Protein AF-A0A7I7SAK3-F1 (afdb_monomer)

Radius of gyration: 18.09 Å; Cα contacts (8 Å, |Δi|>4): 84; chains: 1; bounding box: 38×36×51 Å

Foldseek 3Di:
DDDPPPPPPDPPLLVLLVQLQVLCPDDDDLLVSVCVSVVLLVLDDPVSSNVLSVQLNVLSVCCVVPNNVSNVVSCVVVSVRSVCSVVVVVPPPPPPPPDDDDDDDD

Sequence (106 aa):
MVPAAVTGHLPSTERLAAQIIVAAEGDGTLVERTAEVLPWVRALSPQDQVACAQQLLDAARTSRSSGPLRLVDALIMWRATAAAIAEGLDQDDLDWLDVPTPVERP

Nearest PDB structures (foldseek):
  3ls1-assembly2_B  TM=2.924E-01  e=3.858E+00  Synechocystis sp. PCC 6803
  6r6m-assembly1_A  TM=2.819E-01  e=3.858E+00  Candidatus Kuenenia stuttgartensis
  6r6o-assembly1_A  TM=2.834E-01  e=5.597E+00  Candidatus Kuenenia stuttgartensis

Secondary structure (DSSP, 8-state):
---S---S----HHHHHHHHHHHTTSSS-HHHHHHHH-GGGGGS-HHHHHHHHHHHHHHHHHHHHH-THHHHHHHHHHHHHHHHHHTTTT-------SS-PPPPP-

p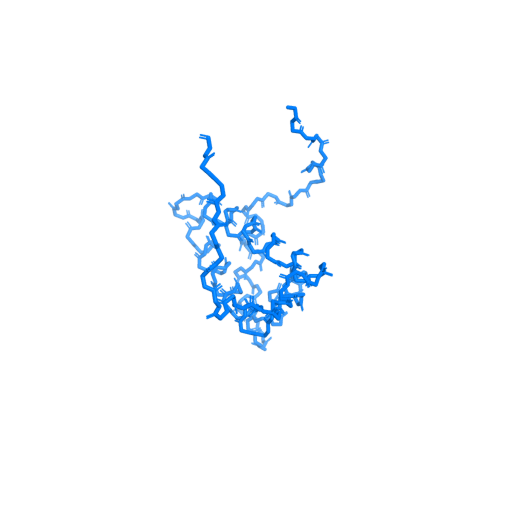LDDT: mean 84.64, std 16.19, range [34.5, 98.12]

Structure (mmCIF, N/CA/C/O backbone):
data_AF-A0A7I7SAK3-F1
#
_entry.id   AF-A0A7I7SAK3-F1
#
loop_
_atom_site.group_PDB
_atom_site.id
_atom_site.type_symbol
_atom_site.label_atom_id
_atom_site.label_alt_id
_atom_site.label_comp_id
_atom_site.label_asym_id
_atom_site.label_entity_id
_atom_site.label_seq_id
_atom_site.pdbx_PDB_ins_code
_atom_site.Cartn_x
_atom_site.Cartn_y
_atom_site.Cartn_z
_atom_site.occupancy
_atom_site.B_iso_or_equiv
_atom_site.auth_seq_id
_atom_site.auth_comp_id
_atom_site.auth_asym_id
_atom_site.auth_atom_id
_atom_site.pdbx_PDB_model_num
ATOM 1 N N . MET A 1 1 ? 21.808 3.395 18.918 1.00 34.50 1 MET A N 1
ATOM 2 C CA . MET A 1 1 ? 22.107 1.990 18.570 1.00 34.50 1 MET A CA 1
ATOM 3 C C . MET A 1 1 ? 20.844 1.411 17.952 1.00 34.50 1 MET A C 1
ATOM 5 O O . MET A 1 1 ? 19.910 1.115 18.677 1.00 34.50 1 MET A O 1
ATOM 9 N N . VAL A 1 2 ? 20.758 1.409 16.622 1.00 45.09 2 VAL A N 1
ATOM 10 C CA . VAL A 1 2 ? 19.599 0.891 15.871 1.00 45.09 2 VAL A CA 1
ATOM 11 C C . VAL A 1 2 ? 19.794 -0.623 15.723 1.00 45.09 2 VAL A C 1
ATOM 13 O O . VAL A 1 2 ? 20.914 -1.027 15.400 1.00 45.09 2 VAL A O 1
ATOM 16 N N . PRO A 1 3 ? 18.794 -1.478 16.004 1.00 44.16 3 PRO A N 1
ATOM 17 C CA . PRO A 1 3 ? 19.005 -2.918 15.992 1.00 44.16 3 PRO A CA 1
ATOM 18 C C . PRO A 1 3 ? 19.287 -3.424 14.571 1.00 44.16 3 PRO A C 1
ATOM 20 O O . PRO A 1 3 ? 18.544 -3.169 13.625 1.00 44.16 3 PRO A O 1
ATOM 23 N N . ALA A 1 4 ? 20.387 -4.167 14.453 1.00 41.81 4 ALA A N 1
ATOM 24 C CA . ALA A 1 4 ? 20.902 -4.802 13.246 1.00 41.81 4 ALA A CA 1
ATOM 25 C C . ALA A 1 4 ? 20.105 -6.069 12.878 1.00 41.81 4 ALA A C 1
ATOM 27 O O . ALA A 1 4 ? 20.647 -7.171 12.858 1.00 41.81 4 ALA A O 1
ATOM 28 N N . ALA A 1 5 ? 18.803 -5.921 12.619 1.00 43.81 5 ALA A N 1
ATOM 29 C CA . ALA A 1 5 ? 17.910 -7.046 12.329 1.00 43.81 5 ALA A CA 1
ATOM 30 C C . ALA A 1 5 ? 16.962 -6.792 11.143 1.00 43.81 5 ALA A C 1
ATOM 32 O O . ALA A 1 5 ? 15.826 -7.256 11.146 1.00 43.81 5 ALA A O 1
ATOM 33 N N . VAL A 1 6 ? 17.424 -6.089 10.101 1.00 49.09 6 VAL A N 1
ATOM 34 C CA . VAL A 1 6 ? 16.687 -5.994 8.823 1.00 49.09 6 VAL A CA 1
ATOM 35 C C . VAL A 1 6 ? 17.557 -6.336 7.607 1.00 49.09 6 VAL A C 1
ATOM 37 O O . VAL A 1 6 ? 17.342 -5.864 6.502 1.00 49.09 6 VAL A O 1
ATOM 40 N N . THR A 1 7 ? 18.541 -7.220 7.784 1.00 44.50 7 THR A N 1
ATOM 41 C CA . THR A 1 7 ? 19.329 -7.771 6.665 1.00 44.50 7 THR A CA 1
ATOM 42 C C . THR A 1 7 ? 18.911 -9.208 6.352 1.00 44.50 7 THR A C 1
ATOM 44 O O . THR A 1 7 ? 19.737 -10.072 6.079 1.00 44.50 7 THR A O 1
ATOM 47 N N . GLY A 1 8 ? 17.608 -9.489 6.384 1.00 39.38 8 GLY A N 1
ATOM 48 C CA . GLY A 1 8 ? 17.076 -10.508 5.482 1.00 39.38 8 GLY A CA 1
ATOM 49 C C . GLY A 1 8 ? 17.174 -9.917 4.081 1.00 39.38 8 GLY A C 1
ATOM 50 O O . GLY A 1 8 ? 16.778 -8.770 3.913 1.00 39.38 8 GLY A O 1
ATOM 51 N N . HIS A 1 9 ? 17.767 -10.637 3.127 1.00 48.06 9 HIS A N 1
ATOM 52 C CA . HIS A 1 9 ? 17.952 -10.224 1.732 1.00 48.06 9 HIS A CA 1
ATOM 53 C C . HIS A 1 9 ? 16.627 -9.717 1.141 1.00 48.06 9 HIS A C 1
ATOM 55 O O . HIS A 1 9 ? 15.857 -10.481 0.560 1.00 48.06 9 HIS A O 1
ATOM 61 N N . LEU A 1 10 ? 16.339 -8.427 1.328 1.00 50.03 10 LEU A N 1
ATOM 62 C CA . LEU A 1 10 ? 15.306 -7.743 0.583 1.00 50.03 10 LEU A CA 1
ATOM 63 C C . LEU A 1 10 ? 15.717 -7.948 -0.876 1.00 50.03 10 LEU A C 1
ATOM 65 O O . LEU A 1 10 ? 16.886 -7.688 -1.197 1.00 50.03 10 LEU A O 1
ATOM 69 N N . PRO A 1 11 ? 14.832 -8.459 -1.754 1.00 55.34 11 PRO A N 1
ATOM 70 C CA . PRO A 1 11 ? 15.111 -8.395 -3.180 1.00 55.34 11 PRO A CA 1
ATOM 71 C C . PRO A 1 11 ? 15.567 -6.966 -3.460 1.00 55.34 11 PRO A C 1
ATOM 73 O O . PRO A 1 11 ? 14.968 -6.033 -2.915 1.00 55.34 11 PRO A O 1
ATOM 76 N N . SER A 1 12 ? 16.650 -6.796 -4.224 1.00 74.56 12 SER A N 1
ATOM 77 C CA . SER A 1 12 ? 17.125 -5.460 -4.589 1.00 74.56 12 SER A CA 1
ATOM 78 C C . SER A 1 12 ? 15.911 -4.608 -4.958 1.00 74.56 12 SER A C 1
ATOM 80 O O . SER A 1 12 ? 15.017 -5.095 -5.653 1.00 74.56 12 SER A O 1
ATOM 82 N N . THR A 1 13 ? 15.806 -3.386 -4.430 1.00 81.19 13 THR A N 1
ATOM 83 C CA . THR A 1 13 ? 14.576 -2.581 -4.540 1.00 81.19 13 THR A CA 1
ATOM 84 C C . THR A 1 13 ? 14.075 -2.482 -5.986 1.00 81.19 13 THR A C 1
ATOM 86 O O . THR A 1 13 ? 12.875 -2.469 -6.233 1.00 81.19 13 THR A O 1
ATOM 89 N N . GLU A 1 14 ? 14.992 -2.529 -6.951 1.00 85.00 14 GLU A N 1
ATOM 90 C CA . GLU A 1 14 ? 14.727 -2.641 -8.388 1.00 85.00 14 GLU A CA 1
ATOM 91 C C . GLU A 1 14 ? 13.957 -3.908 -8.792 1.00 85.00 14 GLU A C 1
ATOM 93 O O . GLU A 1 14 ? 12.987 -3.832 -9.544 1.00 85.00 14 GLU A O 1
ATOM 98 N N . ARG A 1 15 ? 14.346 -5.084 -8.284 1.00 90.12 15 ARG A N 1
ATOM 99 C CA . ARG A 1 15 ? 13.629 -6.344 -8.518 1.00 90.12 15 ARG A CA 1
ATOM 100 C C . ARG A 1 15 ? 12.233 -6.289 -7.912 1.00 90.12 15 ARG A C 1
ATOM 102 O O . ARG A 1 15 ? 11.290 -6.808 -8.504 1.00 90.12 15 ARG A O 1
ATOM 109 N N . LEU A 1 16 ? 12.081 -5.686 -6.735 1.00 91.25 16 LEU A N 1
ATOM 110 C CA . LEU A 1 16 ? 10.759 -5.495 -6.140 1.00 91.25 16 LEU A CA 1
ATOM 111 C C . LEU A 1 16 ? 9.906 -4.536 -6.980 1.00 91.25 16 LEU A C 1
ATOM 113 O O . LEU A 1 16 ? 8.764 -4.862 -7.287 1.00 91.25 16 LEU A O 1
ATOM 117 N N . ALA A 1 17 ? 10.479 -3.415 -7.427 1.00 92.94 17 ALA A N 1
ATOM 118 C CA . ALA A 1 17 ? 9.811 -2.484 -8.330 1.00 92.94 17 ALA A CA 1
ATOM 119 C C . ALA A 1 17 ? 9.336 -3.190 -9.611 1.00 92.94 17 ALA A C 1
ATOM 121 O O . ALA A 1 17 ? 8.185 -3.037 -10.007 1.00 92.94 17 ALA A O 1
ATOM 122 N N . ALA A 1 18 ? 10.190 -4.013 -10.227 1.00 92.88 18 ALA A N 1
ATOM 123 C CA . ALA A 1 18 ? 9.829 -4.792 -11.407 1.00 92.88 18 ALA A CA 1
ATOM 124 C C . ALA A 1 18 ? 8.677 -5.771 -11.131 1.00 92.88 18 ALA A C 1
ATOM 126 O O . ALA A 1 18 ? 7.741 -5.830 -11.920 1.00 92.88 18 ALA A O 1
ATOM 127 N N . GLN A 1 19 ? 8.705 -6.490 -10.005 1.00 94.06 19 GLN A N 1
ATOM 128 C CA . GLN A 1 19 ? 7.628 -7.414 -9.625 1.00 94.06 19 GLN A CA 1
ATOM 129 C C . GLN A 1 19 ? 6.290 -6.694 -9.432 1.00 94.06 19 GLN A C 1
ATOM 131 O O . GLN A 1 19 ? 5.277 -7.178 -9.922 1.00 94.06 19 GLN A O 1
ATOM 136 N N . ILE A 1 20 ? 6.285 -5.526 -8.784 1.00 94.69 20 ILE A N 1
ATOM 137 C CA . ILE A 1 20 ? 5.070 -4.715 -8.603 1.00 94.69 20 ILE A CA 1
ATOM 138 C C . ILE A 1 20 ? 4.528 -4.239 -9.958 1.00 94.69 20 ILE A C 1
ATOM 140 O O . ILE A 1 20 ? 3.326 -4.308 -10.197 1.00 94.69 20 ILE A O 1
ATOM 144 N N . ILE A 1 21 ? 5.404 -3.786 -10.862 1.00 94.75 21 ILE A N 1
ATOM 145 C CA . ILE A 1 21 ? 5.003 -3.338 -12.205 1.00 94.75 21 ILE A CA 1
ATOM 146 C C . ILE A 1 21 ? 4.395 -4.492 -13.007 1.00 94.75 21 ILE A C 1
ATOM 148 O O . ILE A 1 21 ? 3.329 -4.316 -13.583 1.00 94.75 21 ILE A O 1
ATOM 152 N N . VAL A 1 22 ? 5.035 -5.664 -13.006 1.00 95.56 22 VAL A N 1
ATOM 153 C CA . VAL A 1 22 ? 4.535 -6.857 -13.711 1.00 95.56 22 VAL A CA 1
ATOM 154 C C . VAL A 1 22 ? 3.210 -7.331 -13.114 1.00 95.56 22 VAL A C 1
ATOM 156 O O . VAL A 1 22 ? 2.267 -7.604 -13.851 1.00 95.56 22 VAL A O 1
ATOM 159 N N . ALA A 1 23 ? 3.093 -7.372 -11.784 1.00 93.06 23 ALA A N 1
ATOM 160 C CA . ALA A 1 23 ? 1.840 -7.716 -11.118 1.00 93.06 23 ALA A CA 1
ATOM 161 C C . ALA A 1 23 ? 0.713 -6.745 -11.515 1.00 93.06 23 ALA A C 1
ATOM 163 O O . ALA A 1 23 ? -0.408 -7.171 -11.772 1.00 93.06 23 ALA A O 1
ATOM 164 N N . ALA A 1 24 ? 1.000 -5.450 -11.673 1.00 93.38 24 ALA A N 1
ATOM 165 C CA . ALA A 1 24 ? 0.015 -4.456 -12.103 1.00 93.38 24 ALA A CA 1
ATOM 166 C C . ALA A 1 24 ? -0.501 -4.629 -13.550 1.00 93.38 24 ALA A C 1
ATOM 168 O O . ALA A 1 24 ? -1.487 -3.981 -13.914 1.00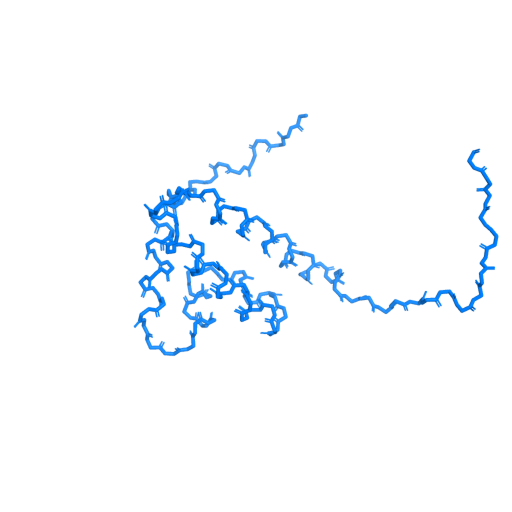 93.38 24 ALA A O 1
ATOM 169 N N . GLU A 1 25 ? 0.069 -5.534 -14.345 1.00 92.88 25 GLU A N 1
ATOM 170 C CA . GLU A 1 25 ? -0.390 -5.863 -15.705 1.00 92.88 25 GLU A CA 1
ATOM 171 C C . GLU A 1 25 ? -1.252 -7.138 -15.772 1.00 92.88 25 GLU A C 1
ATOM 173 O O . GLU A 1 25 ? -1.862 -7.398 -16.804 1.00 92.88 25 G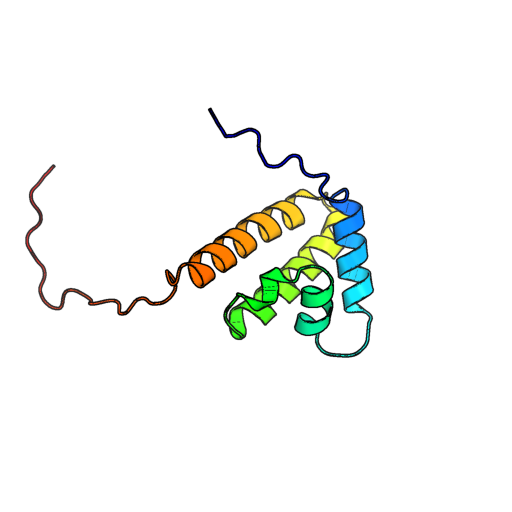LU A O 1
ATOM 178 N N . GLY A 1 26 ? -1.330 -7.917 -14.686 1.00 91.69 26 GLY A N 1
ATOM 179 C CA . GLY A 1 26 ? -2.138 -9.143 -14.622 1.00 91.69 26 GLY A CA 1
ATOM 180 C C . GLY A 1 26 ? -3.655 -8.929 -14.486 1.00 91.69 26 GLY A C 1
ATOM 181 O O . GLY A 1 26 ? -4.143 -7.806 -14.351 1.00 91.69 26 GLY A O 1
ATOM 182 N N . ASP A 1 27 ? -4.402 -10.032 -14.459 1.00 91.75 27 ASP A N 1
ATOM 183 C CA . ASP A 1 27 ? -5.863 -10.038 -14.304 1.00 91.75 27 ASP A CA 1
ATOM 184 C C . ASP A 1 27 ? -6.315 -9.816 -12.848 1.00 91.75 27 ASP A C 1
ATOM 186 O O . ASP A 1 27 ? -5.677 -10.279 -11.906 1.00 91.75 27 ASP A O 1
ATOM 190 N N . GLY A 1 28 ? -7.455 -9.146 -12.649 1.00 93.44 28 GLY A N 1
ATOM 191 C CA . GLY A 1 28 ? -8.018 -8.854 -11.321 1.00 93.44 28 GLY A CA 1
ATOM 192 C C . GLY A 1 28 ? -7.704 -7.442 -10.818 1.00 93.44 28 GLY A C 1
ATOM 193 O O . GLY A 1 28 ? -7.254 -6.565 -11.564 1.00 93.44 28 GLY A O 1
ATOM 194 N N . THR A 1 29 ? -7.963 -7.168 -9.542 1.00 96.75 29 THR A N 1
ATOM 195 C CA . THR A 1 29 ? -7.742 -5.833 -8.959 1.00 96.75 29 THR A CA 1
ATOM 196 C C . THR A 1 29 ? -6.264 -5.588 -8.657 1.00 96.75 29 THR A C 1
ATOM 198 O O . THR A 1 29 ? -5.491 -6.520 -8.436 1.00 96.75 29 THR A O 1
ATOM 201 N N . LEU A 1 30 ? -5.842 -4.320 -8.636 1.00 96.94 30 LEU A N 1
ATOM 202 C CA . LEU A 1 30 ? -4.461 -3.969 -8.283 1.00 96.94 30 LEU A CA 1
ATOM 203 C C . LEU A 1 30 ? -4.116 -4.407 -6.849 1.00 96.94 30 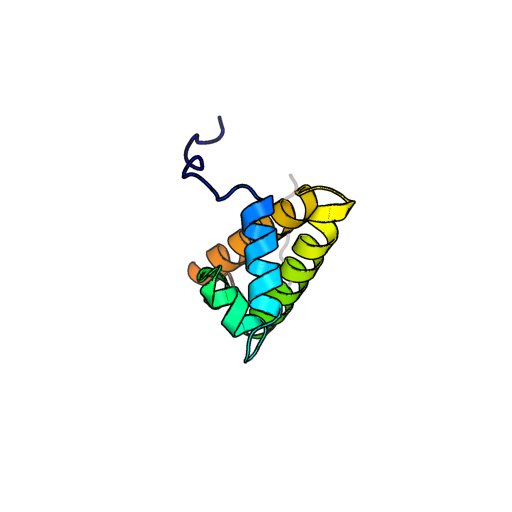LEU A C 1
ATOM 205 O O . LEU A 1 30 ? -2.996 -4.839 -6.594 1.00 96.94 30 LEU A O 1
ATOM 209 N N . VAL A 1 31 ? -5.083 -4.333 -5.929 1.00 97.12 31 VAL A N 1
ATOM 210 C CA . VAL A 1 31 ? -4.918 -4.764 -4.534 1.00 97.12 31 VAL A CA 1
ATOM 211 C C . VAL A 1 31 ? -4.643 -6.261 -4.444 1.00 97.12 31 VAL A C 1
ATOM 213 O O . VAL A 1 31 ? -3.705 -6.652 -3.757 1.00 97.12 31 VAL A O 1
ATOM 216 N N . GLU A 1 32 ? -5.418 -7.097 -5.144 1.00 97.12 32 GLU A N 1
ATOM 217 C CA . GLU A 1 32 ? -5.204 -8.551 -5.169 1.00 97.12 32 GLU A CA 1
ATOM 218 C C . GLU A 1 32 ? -3.794 -8.895 -5.632 1.00 97.12 32 GLU A C 1
ATOM 220 O O . GLU A 1 32 ? -3.054 -9.567 -4.917 1.00 97.12 32 GLU A O 1
ATOM 225 N N . ARG A 1 33 ? -3.388 -8.332 -6.768 1.00 95.94 33 ARG A N 1
ATOM 226 C CA . ARG A 1 33 ? -2.089 -8.601 -7.394 1.00 95.94 33 ARG A CA 1
ATOM 227 C C . ARG A 1 33 ? -0.922 -8.047 -6.578 1.00 95.94 33 ARG A C 1
ATOM 229 O O . ARG A 1 33 ? 0.123 -8.678 -6.460 1.00 95.94 33 ARG A O 1
ATOM 236 N N . THR A 1 34 ? -1.099 -6.887 -5.948 1.00 95.19 34 THR A N 1
ATOM 237 C CA . THR A 1 34 ? -0.082 -6.326 -5.046 1.00 95.19 34 THR A CA 1
ATOM 238 C C . THR A 1 34 ? 0.042 -7.163 -3.776 1.00 95.19 34 THR A C 1
ATOM 240 O O . THR A 1 34 ? 1.155 -7.377 -3.303 1.00 95.19 34 THR A O 1
ATOM 243 N N . ALA A 1 35 ? -1.066 -7.685 -3.245 1.00 96.31 35 ALA A N 1
ATOM 244 C CA . ALA A 1 35 ? -1.069 -8.563 -2.079 1.00 96.31 35 ALA A CA 1
ATOM 245 C C . ALA A 1 35 ? -0.429 -9.936 -2.350 1.00 96.31 35 ALA A C 1
ATOM 247 O O . ALA A 1 35 ? 0.102 -10.540 -1.423 1.00 96.31 35 ALA A O 1
ATOM 248 N N . GLU A 1 36 ? -0.416 -10.419 -3.593 1.00 95.12 36 GLU A N 1
ATOM 249 C CA . GLU A 1 36 ? 0.355 -11.616 -3.964 1.00 95.12 36 GLU A CA 1
ATOM 250 C C . GLU A 1 36 ? 1.868 -11.392 -3.809 1.00 95.12 36 GLU A C 1
ATOM 252 O O . GLU A 1 36 ? 2.586 -12.277 -3.347 1.00 95.12 36 GLU A O 1
ATOM 257 N N . VAL A 1 37 ? 2.356 -10.190 -4.142 1.00 94.75 37 VAL A N 1
ATOM 258 C CA . VAL A 1 37 ? 3.775 -9.811 -4.000 1.00 94.75 37 VAL A CA 1
ATOM 259 C C . VAL A 1 37 ? 4.106 -9.382 -2.565 1.00 94.75 37 VAL A C 1
ATOM 261 O O . VAL A 1 37 ? 5.195 -9.651 -2.056 1.00 94.75 37 VAL A O 1
ATOM 264 N N . LEU A 1 38 ? 3.175 -8.694 -1.903 1.00 95.38 38 LEU A N 1
ATOM 265 C CA . LEU A 1 38 ? 3.326 -8.073 -0.588 1.00 95.38 38 LEU A CA 1
ATOM 266 C C . LEU A 1 38 ? 2.116 -8.420 0.303 1.00 95.38 38 LEU A C 1
ATOM 268 O O . LEU A 1 38 ? 1.240 -7.578 0.505 1.00 95.38 38 LEU A O 1
ATOM 272 N N . PRO A 1 39 ? 2.068 -9.629 0.897 1.00 95.81 39 PRO A N 1
ATOM 273 C CA . PRO A 1 39 ? 0.886 -10.117 1.622 1.00 95.81 39 PRO A CA 1
ATOM 274 C C . PRO A 1 39 ? 0.412 -9.227 2.774 1.00 95.81 39 PRO A C 1
ATOM 276 O O . PRO A 1 39 ? -0.778 -9.184 3.076 1.00 95.81 39 PRO A O 1
ATOM 279 N N . TRP A 1 40 ? 1.326 -8.471 3.389 1.00 95.56 40 TRP A N 1
ATOM 280 C CA . TRP A 1 40 ? 1.017 -7.547 4.484 1.00 95.56 40 TRP A CA 1
ATOM 281 C C . TRP A 1 40 ? 0.061 -6.416 4.076 1.00 95.56 40 TRP A C 1
ATOM 283 O O . TRP A 1 40 ? -0.579 -5.839 4.947 1.00 95.56 40 TRP A O 1
ATOM 293 N N . VAL A 1 41 ? -0.096 -6.126 2.779 1.00 96.56 41 VAL A N 1
ATOM 294 C CA . VAL A 1 41 ? -1.069 -5.136 2.287 1.00 96.56 41 VAL A CA 1
ATOM 295 C C . VAL A 1 41 ? -2.480 -5.487 2.758 1.00 96.56 41 VAL A C 1
ATOM 297 O O . VAL A 1 41 ? -3.236 -4.592 3.109 1.00 96.56 41 VAL A O 1
ATOM 300 N N . ARG A 1 42 ? -2.824 -6.778 2.874 1.00 96.31 42 ARG A N 1
ATOM 301 C CA . ARG A 1 42 ? -4.146 -7.228 3.350 1.00 96.31 42 ARG A CA 1
ATOM 302 C C . ARG A 1 42 ? -4.438 -6.913 4.818 1.00 96.31 42 ARG A C 1
ATOM 304 O O . ARG A 1 42 ? -5.594 -7.007 5.207 1.00 96.31 42 ARG A O 1
ATOM 311 N N . ALA A 1 43 ? -3.425 -6.561 5.610 1.00 95.06 43 ALA A N 1
ATOM 312 C CA . ALA A 1 43 ? -3.616 -6.132 6.994 1.00 95.06 43 ALA A CA 1
ATOM 313 C C . ALA A 1 43 ? -4.117 -4.682 7.099 1.00 95.06 43 ALA A C 1
ATOM 315 O O . ALA A 1 43 ? -4.581 -4.279 8.156 1.00 95.06 43 ALA A O 1
ATOM 316 N N . LEU A 1 44 ? -4.026 -3.898 6.019 1.00 95.69 44 LEU A N 1
ATOM 317 C CA . LEU A 1 44 ? -4.549 -2.536 5.970 1.00 95.69 44 LEU A CA 1
ATOM 318 C C . LEU A 1 44 ? -6.084 -2.526 5.891 1.00 95.69 44 LEU A C 1
ATOM 320 O O . LEU A 1 44 ? -6.700 -3.492 5.425 1.00 95.69 44 LEU A O 1
ATOM 324 N N . SER A 1 45 ? -6.698 -1.392 6.240 1.00 94.12 45 SER A N 1
ATOM 325 C CA . SER A 1 45 ? -8.118 -1.146 5.971 1.00 94.12 45 SER A CA 1
ATOM 326 C C . SER A 1 45 ? -8.419 -1.256 4.461 1.00 94.12 45 SER A C 1
ATOM 328 O O . SER A 1 45 ? -7.525 -1.035 3.640 1.00 94.12 45 SER A O 1
ATOM 330 N N . PRO A 1 46 ? -9.655 -1.567 4.027 1.00 95.00 46 PRO A N 1
ATOM 331 C CA . PRO A 1 46 ? -9.968 -1.698 2.599 1.00 95.00 46 PRO A CA 1
ATOM 332 C C . PRO A 1 46 ? -9.641 -0.449 1.765 1.00 95.00 46 PRO A C 1
ATOM 334 O O . PRO A 1 46 ? -9.223 -0.566 0.614 1.00 95.00 46 PRO A O 1
ATOM 337 N N . GLN A 1 47 ? -9.800 0.746 2.341 1.00 95.31 47 GLN A N 1
ATOM 338 C CA . GLN A 1 47 ? -9.448 2.003 1.680 1.00 95.31 47 GLN A CA 1
ATOM 339 C C . GLN A 1 47 ? -7.926 2.164 1.567 1.00 95.31 47 GLN A C 1
ATOM 341 O O . GLN A 1 47 ? -7.411 2.495 0.495 1.00 95.31 47 GLN A O 1
ATOM 346 N N . ASP A 1 48 ? -7.203 1.868 2.646 1.00 96.50 48 ASP A N 1
ATOM 347 C CA . ASP A 1 48 ? -5.744 1.952 2.680 1.00 96.50 48 ASP A CA 1
ATOM 348 C C . ASP A 1 48 ? -5.083 0.899 1.792 1.00 96.50 48 ASP A C 1
ATOM 350 O O . ASP A 1 48 ? -4.047 1.171 1.194 1.00 96.50 48 ASP A O 1
ATOM 354 N N . GLN A 1 49 ? -5.700 -0.274 1.617 1.00 97.88 49 GLN A N 1
ATOM 355 C CA . GLN A 1 49 ? -5.259 -1.280 0.648 1.00 97.88 49 GLN A CA 1
ATOM 356 C C . GLN A 1 49 ? -5.170 -0.697 -0.767 1.00 97.88 49 GLN A C 1
ATOM 358 O O . GLN A 1 49 ? -4.162 -0.885 -1.452 1.00 97.88 49 GLN A O 1
ATOM 363 N N . VAL A 1 50 ? -6.202 0.033 -1.200 1.00 98.12 50 VAL A N 1
ATOM 364 C CA . VAL A 1 50 ? -6.248 0.657 -2.531 1.00 98.12 50 VAL A CA 1
ATOM 365 C C . VAL A 1 50 ? -5.205 1.769 -2.645 1.00 98.12 50 VAL A C 1
ATOM 367 O O . VAL A 1 50 ? -4.448 1.798 -3.618 1.00 98.12 50 VAL A O 1
ATOM 370 N N . ALA A 1 51 ? -5.129 2.654 -1.646 1.00 98.06 51 ALA A N 1
ATOM 371 C CA . ALA A 1 51 ? -4.180 3.768 -1.632 1.00 98.06 51 ALA A CA 1
ATOM 372 C C . ALA A 1 51 ? -2.721 3.282 -1.630 1.00 98.06 51 ALA A C 1
ATOM 374 O O . ALA A 1 51 ? -1.905 3.752 -2.427 1.00 98.06 51 ALA A O 1
ATOM 375 N N . CYS A 1 52 ? -2.416 2.292 -0.792 1.00 97.94 52 CYS A N 1
ATOM 376 C CA . CYS A 1 52 ? -1.110 1.652 -0.704 1.00 97.94 52 CYS A CA 1
ATOM 377 C C . CYS A 1 52 ? -0.709 1.023 -2.039 1.00 97.94 52 CYS A C 1
ATOM 379 O O . CYS A 1 52 ? 0.355 1.337 -2.574 1.00 97.94 52 CYS A O 1
ATOM 381 N N . ALA A 1 53 ? -1.576 0.190 -2.626 1.00 97.88 53 ALA A N 1
ATOM 382 C CA . ALA A 1 53 ? -1.274 -0.495 -3.880 1.00 97.88 53 ALA A CA 1
ATOM 383 C C . ALA A 1 53 ? -0.997 0.491 -5.031 1.00 97.88 53 ALA A C 1
ATOM 385 O O . ALA A 1 53 ? -0.031 0.319 -5.780 1.00 97.88 53 ALA A O 1
ATOM 386 N N . GLN A 1 54 ? -1.785 1.566 -5.129 1.00 98.06 54 GLN A N 1
ATOM 387 C CA . GLN A 1 54 ? -1.574 2.612 -6.128 1.00 98.06 54 GLN A CA 1
ATOM 388 C C . GLN A 1 54 ? -0.254 3.367 -5.901 1.00 98.06 54 GLN A C 1
ATOM 390 O O . GLN A 1 54 ? 0.542 3.517 -6.829 1.00 98.06 54 GLN A O 1
ATOM 395 N N . GLN A 1 55 ? 0.028 3.786 -4.663 1.00 97.44 55 GLN A N 1
ATOM 396 C CA . GLN A 1 55 ? 1.250 4.529 -4.350 1.00 97.44 55 GLN A CA 1
ATOM 397 C C . GLN A 1 55 ? 2.516 3.689 -4.569 1.00 97.44 55 GLN A C 1
ATOM 399 O O . GLN A 1 55 ? 3.519 4.210 -5.063 1.00 97.44 55 GLN A O 1
ATOM 404 N N . LEU A 1 56 ? 2.479 2.394 -4.240 1.00 96.56 56 LEU A N 1
ATOM 405 C CA . LEU A 1 56 ? 3.587 1.473 -4.493 1.00 96.56 56 LEU A CA 1
ATOM 406 C C . LEU A 1 56 ? 3.844 1.296 -5.994 1.00 96.56 56 LEU A C 1
ATOM 408 O O . LEU A 1 56 ? 5.003 1.307 -6.410 1.00 96.56 56 LEU A O 1
ATOM 412 N N . LEU A 1 57 ? 2.796 1.194 -6.816 1.00 96.69 57 LEU A N 1
ATOM 413 C CA . LEU A 1 57 ? 2.931 1.128 -8.273 1.00 96.69 57 LEU A CA 1
ATOM 414 C C . LEU A 1 57 ? 3.550 2.410 -8.850 1.00 96.69 57 LEU A C 1
ATOM 416 O O . LEU A 1 57 ? 4.477 2.341 -9.663 1.00 96.69 57 LEU A O 1
ATOM 420 N N . ASP A 1 58 ? 3.083 3.578 -8.416 1.00 95.94 58 ASP A N 1
ATOM 421 C CA . ASP A 1 58 ? 3.603 4.863 -8.891 1.00 95.94 58 ASP A CA 1
ATOM 422 C C . ASP A 1 58 ? 5.063 5.077 -8.460 1.00 95.94 58 ASP A C 1
ATOM 424 O O . ASP A 1 58 ? 5.912 5.504 -9.254 1.00 95.94 58 ASP A O 1
ATOM 428 N N . ALA A 1 59 ? 5.402 4.702 -7.224 1.00 94.38 59 ALA A N 1
ATOM 429 C CA . ALA A 1 59 ? 6.775 4.723 -6.733 1.00 94.38 59 ALA A CA 1
ATOM 430 C C . ALA A 1 59 ? 7.675 3.730 -7.492 1.00 94.38 59 ALA A C 1
ATOM 432 O O . ALA A 1 59 ? 8.798 4.074 -7.858 1.00 94.38 59 ALA A O 1
ATOM 433 N N . ALA A 1 60 ? 7.183 2.530 -7.809 1.00 93.44 60 ALA A N 1
ATOM 434 C CA . ALA A 1 60 ? 7.917 1.546 -8.603 1.00 93.44 60 ALA A CA 1
ATOM 435 C C . ALA A 1 60 ? 8.184 2.038 -10.035 1.00 93.44 60 ALA A C 1
ATOM 437 O O . ALA A 1 60 ? 9.305 1.920 -10.534 1.00 93.44 60 ALA A O 1
ATOM 438 N N . ARG A 1 61 ? 7.190 2.648 -10.694 1.00 92.06 61 ARG A N 1
ATOM 439 C CA . ARG A 1 61 ? 7.340 3.214 -12.048 1.00 92.06 61 ARG A CA 1
ATOM 440 C C . ARG A 1 61 ? 8.358 4.351 -12.087 1.00 92.06 61 ARG A C 1
ATOM 442 O O . ARG A 1 61 ? 9.174 4.409 -13.006 1.00 92.06 61 ARG A O 1
ATOM 449 N N . THR A 1 62 ? 8.337 5.217 -11.077 1.00 90.00 62 THR A N 1
ATOM 450 C CA . THR A 1 62 ? 9.277 6.342 -10.952 1.00 90.00 62 THR A CA 1
ATOM 451 C C . THR A 1 62 ? 10.659 5.920 -10.456 1.00 90.00 62 THR A C 1
ATOM 453 O O . THR A 1 62 ? 11.639 6.606 -10.746 1.00 90.00 62 THR A O 1
ATOM 456 N N . SER A 1 63 ? 10.787 4.757 -9.807 1.00 81.62 63 SER A N 1
ATOM 457 C CA . SER A 1 63 ? 12.079 4.215 -9.367 1.00 81.62 63 SER A CA 1
ATOM 458 C C . SER A 1 63 ? 13.075 4.047 -10.516 1.00 81.62 63 SER A C 1
ATOM 460 O O . SER A 1 63 ? 14.281 4.084 -10.282 1.00 81.62 63 SER A O 1
ATOM 462 N N . ARG A 1 64 ? 12.587 3.889 -11.755 1.00 71.56 64 ARG A N 1
ATOM 463 C CA . ARG A 1 64 ? 13.424 3.775 -12.957 1.00 71.56 64 ARG A CA 1
ATOM 464 C C . ARG A 1 64 ? 14.044 5.106 -13.390 1.00 71.56 64 ARG A C 1
ATOM 466 O O . ARG A 1 64 ? 15.134 5.106 -13.944 1.00 71.56 64 ARG A O 1
ATOM 473 N N . SER A 1 65 ? 13.354 6.224 -13.162 1.00 76.62 65 SER A N 1
ATOM 474 C CA . SER A 1 65 ? 13.801 7.561 -13.577 1.00 76.62 65 SER A CA 1
ATOM 475 C C . SER A 1 65 ? 14.464 8.353 -12.453 1.00 76.62 65 SER A C 1
ATOM 477 O O . SER A 1 65 ? 15.324 9.185 -12.714 1.00 76.62 65 SER A O 1
ATOM 479 N N . SER A 1 66 ? 14.039 8.130 -11.209 1.00 76.81 66 SER A N 1
ATOM 480 C CA . SER A 1 66 ? 14.360 8.989 -10.060 1.00 76.81 66 SER A CA 1
ATOM 481 C C . SER A 1 66 ? 15.037 8.237 -8.908 1.00 76.81 66 SER A C 1
ATOM 483 O O . SER A 1 66 ? 15.286 8.826 -7.859 1.00 76.81 66 SER A O 1
ATOM 485 N N . GLY A 1 67 ? 15.356 6.953 -9.104 1.00 74.38 67 GLY A N 1
ATOM 486 C CA . GLY A 1 67 ? 15.999 6.097 -8.109 1.00 74.38 67 GLY A CA 1
ATOM 487 C C . GLY A 1 67 ? 15.028 5.487 -7.083 1.00 74.38 67 GLY A C 1
ATOM 488 O O . GLY A 1 67 ? 13.870 5.894 -6.984 1.00 74.38 67 GLY A O 1
ATOM 489 N N . PRO A 1 68 ? 15.489 4.496 -6.297 1.00 82.69 68 PRO A N 1
ATOM 490 C CA . PRO A 1 68 ? 14.627 3.630 -5.486 1.00 82.69 68 PRO A CA 1
ATOM 491 C C . PRO A 1 68 ? 14.028 4.289 -4.243 1.00 82.69 68 PRO A C 1
ATOM 493 O O . PRO A 1 68 ? 13.139 3.704 -3.627 1.00 82.69 68 PRO A O 1
ATOM 496 N N . LEU A 1 69 ? 14.497 5.481 -3.863 1.00 86.69 69 LEU A N 1
ATOM 497 C CA . LEU A 1 69 ? 14.193 6.096 -2.569 1.00 86.69 69 LEU A CA 1
ATOM 498 C C . LEU A 1 69 ? 12.684 6.221 -2.320 1.00 86.69 69 LEU A C 1
ATOM 500 O O . LEU A 1 69 ? 12.196 5.784 -1.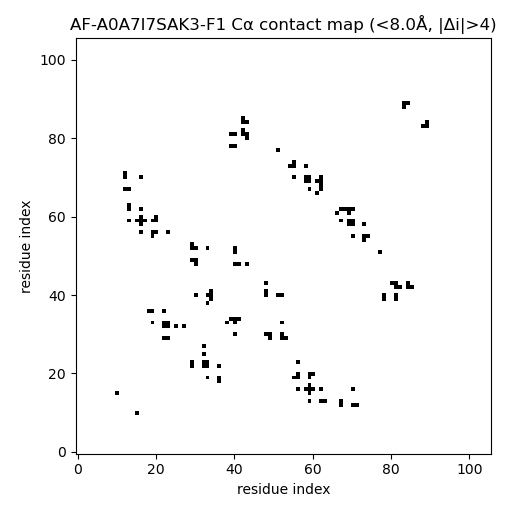286 1.00 86.69 69 LEU A O 1
ATOM 504 N N . ARG A 1 70 ? 11.922 6.681 -3.320 1.00 90.00 70 ARG A N 1
ATOM 505 C CA . ARG A 1 70 ? 10.462 6.841 -3.203 1.00 90.00 70 ARG A CA 1
ATOM 506 C C . ARG A 1 70 ? 9.729 5.531 -2.916 1.00 90.00 70 ARG A C 1
ATOM 508 O O . ARG A 1 70 ? 8.732 5.539 -2.200 1.00 90.00 70 ARG A O 1
ATOM 515 N N . LEU A 1 71 ? 10.190 4.421 -3.498 1.00 92.88 71 LEU A N 1
ATOM 516 C CA . LEU A 1 71 ? 9.595 3.108 -3.256 1.00 92.88 71 LEU A CA 1
ATOM 517 C C . LEU A 1 71 ? 9.949 2.610 -1.854 1.00 92.88 71 LEU A C 1
ATOM 519 O O . LEU A 1 71 ? 9.086 2.070 -1.171 1.00 92.88 71 LEU A O 1
ATOM 523 N N . VAL A 1 72 ? 11.190 2.827 -1.410 1.00 92.69 72 VAL A N 1
ATOM 524 C CA . VAL A 1 72 ? 11.618 2.483 -0.047 1.00 92.69 72 VAL A CA 1
ATOM 525 C C . VAL A 1 72 ? 10.802 3.252 0.991 1.00 92.69 72 VAL A C 1
ATOM 527 O O . VAL A 1 72 ? 10.269 2.633 1.908 1.00 92.69 72 VAL A O 1
ATOM 530 N N . ASP A 1 73 ? 10.642 4.563 0.816 1.00 93.44 73 ASP A N 1
ATOM 531 C CA . ASP A 1 73 ? 9.892 5.409 1.748 1.00 93.44 73 ASP A CA 1
ATOM 532 C C . ASP A 1 73 ? 8.426 4.969 1.846 1.00 93.44 73 ASP A C 1
ATOM 534 O O . ASP A 1 73 ? 7.900 4.790 2.945 1.00 93.44 73 ASP A O 1
ATOM 538 N N . ALA A 1 74 ? 7.783 4.710 0.701 1.00 95.06 74 ALA A N 1
ATOM 539 C CA . ALA A 1 74 ? 6.410 4.215 0.664 1.00 95.06 74 ALA A CA 1
ATOM 540 C C . ALA A 1 74 ? 6.272 2.845 1.350 1.00 95.06 74 ALA A C 1
ATOM 542 O O . ALA A 1 74 ? 5.330 2.634 2.111 1.00 95.06 74 ALA A O 1
ATOM 543 N N . LEU A 1 75 ? 7.218 1.926 1.125 1.00 95.62 75 LEU A N 1
ATOM 544 C CA . LEU A 1 75 ? 7.223 0.611 1.771 1.00 95.62 75 LEU A CA 1
ATOM 545 C C . LEU A 1 75 ? 7.365 0.718 3.291 1.00 95.62 75 LEU A C 1
ATOM 547 O O . LEU A 1 75 ? 6.655 0.020 4.009 1.00 95.62 75 LEU A O 1
ATOM 551 N N . ILE A 1 76 ? 8.269 1.569 3.784 1.00 95.69 76 ILE A N 1
ATOM 552 C CA . ILE A 1 76 ? 8.473 1.770 5.225 1.00 95.69 76 ILE A CA 1
ATOM 553 C C . ILE A 1 76 ? 7.210 2.354 5.856 1.00 95.69 76 ILE A C 1
ATOM 555 O O . ILE A 1 76 ? 6.719 1.814 6.846 1.00 95.69 76 ILE A O 1
ATOM 559 N N . MET A 1 77 ? 6.673 3.417 5.257 1.00 96.62 77 MET A N 1
ATOM 560 C CA . MET A 1 77 ? 5.484 4.109 5.747 1.00 96.62 77 MET A CA 1
ATOM 561 C C . MET A 1 77 ? 4.285 3.159 5.846 1.00 96.62 77 MET A C 1
ATOM 563 O O . MET A 1 77 ? 3.736 2.971 6.927 1.00 96.62 77 MET A O 1
ATOM 567 N N . TRP A 1 78 ? 3.919 2.493 4.748 1.00 97.88 78 TRP A N 1
ATOM 568 C CA . TRP A 1 78 ? 2.739 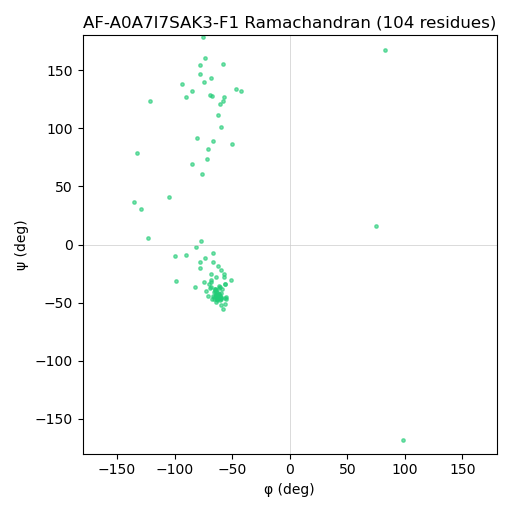1.624 4.725 1.00 97.88 78 TRP A CA 1
ATOM 569 C C . TRP A 1 78 ? 2.887 0.370 5.578 1.00 97.88 78 TRP A C 1
ATOM 571 O O . TRP A 1 78 ? 1.908 -0.111 6.147 1.00 97.88 78 TRP A O 1
ATOM 581 N N . ARG A 1 79 ? 4.104 -0.166 5.702 1.00 96.44 79 ARG A N 1
ATOM 582 C CA . ARG A 1 79 ? 4.346 -1.322 6.565 1.00 96.44 79 ARG A CA 1
ATOM 583 C C . ARG A 1 79 ? 4.228 -0.961 8.042 1.00 96.44 79 ARG A C 1
ATOM 585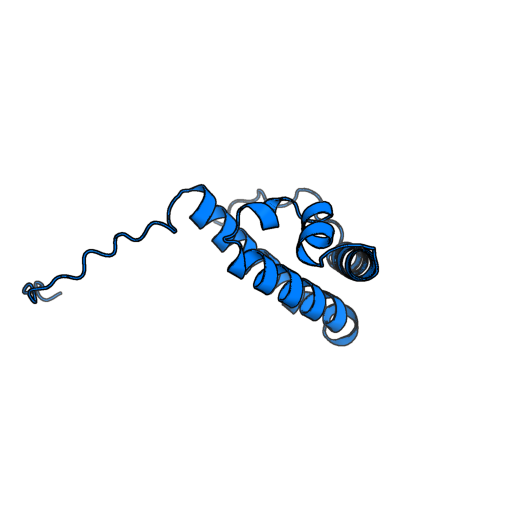 O O . ARG A 1 79 ? 3.751 -1.790 8.811 1.00 96.44 79 ARG A O 1
ATOM 592 N N . ALA A 1 80 ? 4.619 0.254 8.427 1.00 94.88 80 ALA A N 1
ATOM 593 C CA . ALA A 1 80 ? 4.380 0.759 9.774 1.00 94.88 80 ALA A CA 1
ATOM 594 C C . ALA A 1 80 ? 2.873 0.896 10.054 1.00 94.88 80 ALA A C 1
ATOM 596 O O . ALA A 1 80 ? 2.412 0.431 11.091 1.00 94.88 80 ALA A O 1
ATOM 597 N N . THR A 1 81 ? 2.093 1.424 9.104 1.00 94.44 81 THR A N 1
ATOM 598 C CA . THR A 1 81 ? 0.623 1.486 9.213 1.00 94.44 81 THR A CA 1
ATOM 599 C C . THR A 1 81 ? -0.001 0.097 9.356 1.00 94.44 81 THR A C 1
ATOM 601 O O . THR A 1 81 ? -0.814 -0.123 10.247 1.00 94.44 81 THR A O 1
ATOM 604 N N . ALA A 1 82 ? 0.411 -0.866 8.528 1.00 95.12 82 ALA A N 1
ATOM 605 C CA . ALA A 1 82 ? -0.082 -2.240 8.609 1.00 95.12 82 ALA A CA 1
ATOM 606 C C . ALA A 1 82 ? 0.250 -2.906 9.955 1.00 95.12 82 ALA A C 1
ATOM 608 O O . ALA A 1 82 ? -0.565 -3.659 10.480 1.00 95.12 82 ALA A O 1
ATOM 609 N N . ALA A 1 83 ? 1.430 -2.623 10.518 1.00 94.00 83 ALA A N 1
ATOM 610 C CA . ALA A 1 83 ? 1.805 -3.105 11.844 1.00 94.00 83 ALA A CA 1
ATOM 611 C C . ALA A 1 83 ? 0.933 -2.478 12.944 1.00 94.00 83 ALA A C 1
ATOM 613 O O . ALA A 1 83 ? 0.422 -3.207 13.785 1.00 94.00 83 ALA A O 1
ATOM 614 N N . ALA A 1 84 ? 0.693 -1.164 12.887 1.00 92.19 84 ALA A N 1
ATOM 615 C CA . ALA A 1 84 ? -0.176 -0.476 13.841 1.00 92.19 84 ALA A CA 1
ATOM 616 C C . ALA A 1 84 ? -1.611 -1.036 13.825 1.00 92.19 84 ALA A C 1
ATOM 618 O O . ALA A 1 84 ? -2.159 -1.339 14.880 1.00 92.19 84 ALA A O 1
ATOM 619 N N . ILE A 1 85 ? -2.186 -1.258 12.636 1.00 92.31 85 ILE A N 1
ATOM 620 C CA . ILE A 1 85 ? -3.516 -1.879 12.493 1.00 92.31 85 ILE A CA 1
ATOM 621 C C . ILE A 1 85 ? -3.518 -3.311 13.044 1.00 92.31 85 ILE A C 1
ATOM 623 O O . ILE A 1 85 ? -4.433 -3.698 13.763 1.00 92.31 85 ILE A O 1
ATOM 627 N N . ALA A 1 86 ? -2.484 -4.108 12.758 1.00 89.94 86 ALA A N 1
ATOM 628 C CA . ALA A 1 86 ? -2.386 -5.474 13.278 1.00 89.94 86 ALA A CA 1
ATOM 629 C C . ALA A 1 86 ? -2.271 -5.529 14.814 1.00 89.94 86 ALA A C 1
ATOM 631 O O . ALA A 1 86 ? -2.689 -6.513 15.424 1.00 89.94 86 ALA A O 1
ATOM 632 N N . GLU A 1 87 ? -1.724 -4.482 15.433 1.00 91.06 87 GLU A N 1
ATOM 633 C CA . GLU A 1 87 ? -1.688 -4.291 16.887 1.00 91.06 87 GLU A CA 1
ATOM 634 C C . GLU A 1 87 ? -3.001 -3.715 17.453 1.00 91.06 87 GLU A C 1
ATOM 636 O O . GLU A 1 87 ? -3.135 -3.578 18.667 1.00 91.06 87 GLU A O 1
ATOM 641 N N . GLY A 1 88 ? -3.985 -3.410 16.599 1.00 88.12 88 GLY A N 1
ATOM 642 C CA . GLY A 1 88 ? -5.264 -2.815 16.989 1.00 88.12 88 GLY A CA 1
ATOM 643 C C . GLY A 1 88 ? -5.172 -1.330 17.342 1.00 88.12 88 GLY A C 1
ATOM 644 O O . GLY A 1 88 ? -6.091 -0.792 17.950 1.00 88.12 88 GLY A O 1
ATOM 645 N N . LEU A 1 89 ? -4.078 -0.658 16.968 1.00 83.75 89 LEU A N 1
ATOM 646 C CA . LEU A 1 89 ? -3.867 0.774 17.211 1.00 83.75 89 LEU A CA 1
ATOM 647 C C . LEU A 1 89 ? -4.649 1.669 16.235 1.00 83.75 89 LEU A C 1
ATOM 649 O O . LEU A 1 89 ? -4.499 2.885 16.268 1.00 83.75 89 LEU A O 1
ATOM 653 N N . ASP A 1 90 ? -5.448 1.084 15.343 1.00 80.00 90 ASP A N 1
ATOM 654 C CA . ASP A 1 90 ? -6.381 1.797 14.466 1.00 80.00 90 ASP A CA 1
ATOM 655 C C . ASP A 1 90 ? -7.772 1.977 15.094 1.00 80.00 90 ASP A C 1
ATOM 657 O O . ASP A 1 90 ? -8.606 2.706 14.556 1.00 80.00 90 ASP A O 1
ATOM 661 N N . GLN A 1 91 ? -8.018 1.324 16.233 1.00 69.38 91 GLN A N 1
ATOM 662 C CA . GLN A 1 91 ? -9.251 1.428 17.002 1.00 69.38 91 GLN A CA 1
ATOM 663 C C . GLN A 1 91 ? -9.176 2.636 17.941 1.00 69.38 91 GLN A C 1
ATOM 665 O O . GLN A 1 91 ? -9.077 2.491 19.158 1.00 69.38 91 GLN A O 1
ATOM 670 N N . ASP A 1 92 ? -9.208 3.841 17.380 1.00 61.06 92 ASP A N 1
ATOM 671 C CA . ASP A 1 92 ? -9.448 5.038 18.181 1.00 61.06 92 ASP A CA 1
ATOM 672 C C . ASP A 1 92 ? -10.960 5.155 18.429 1.00 61.06 92 ASP A C 1
ATOM 674 O O . ASP A 1 92 ? -11.700 5.771 17.658 1.00 61.06 92 ASP A O 1
ATOM 678 N N . ASP A 1 93 ? -11.427 4.580 19.539 1.00 61.91 93 ASP A N 1
ATOM 679 C CA . ASP A 1 93 ? -12.570 5.164 20.248 1.00 61.91 93 ASP A CA 1
ATOM 680 C C . ASP A 1 93 ? -12.042 6.443 20.914 1.00 61.91 93 ASP A C 1
ATOM 682 O O . ASP A 1 93 ? -11.677 6.474 22.091 1.00 61.91 93 ASP A O 1
ATOM 686 N N . LEU A 1 94 ? -11.826 7.459 20.073 1.00 66.75 94 LEU A N 1
ATOM 687 C CA . LEU A 1 94 ? -11.244 8.745 20.432 1.00 66.75 94 LEU A CA 1
ATOM 688 C C . LEU A 1 94 ? -12.236 9.448 21.363 1.00 66.75 94 LEU A C 1
ATOM 690 O O . LEU A 1 94 ? -13.126 10.172 20.912 1.00 66.75 94 LEU A O 1
ATOM 694 N N . ASP A 1 95 ? -12.091 9.203 22.665 1.00 69.44 95 ASP A N 1
ATOM 695 C CA . ASP A 1 95 ? -12.820 9.907 23.716 1.00 69.44 95 ASP A CA 1
ATOM 696 C C . ASP A 1 95 ? -12.273 11.335 23.796 1.00 69.44 95 ASP A C 1
ATOM 698 O O . ASP A 1 95 ? -11.349 11.667 24.547 1.00 69.44 95 ASP A O 1
ATOM 702 N N . TRP A 1 96 ? -12.781 12.178 22.901 1.00 77.00 96 TRP A N 1
ATOM 703 C CA . TRP A 1 96 ? -12.507 13.601 22.926 1.00 77.00 96 TRP A CA 1
ATOM 704 C C . TRP A 1 96 ? -12.956 14.143 24.278 1.00 77.00 96 TRP A C 1
ATOM 706 O O . TRP A 1 96 ? -14.116 14.015 24.651 1.00 77.00 96 TRP A O 1
ATOM 716 N N . LEU A 1 97 ? -12.038 14.785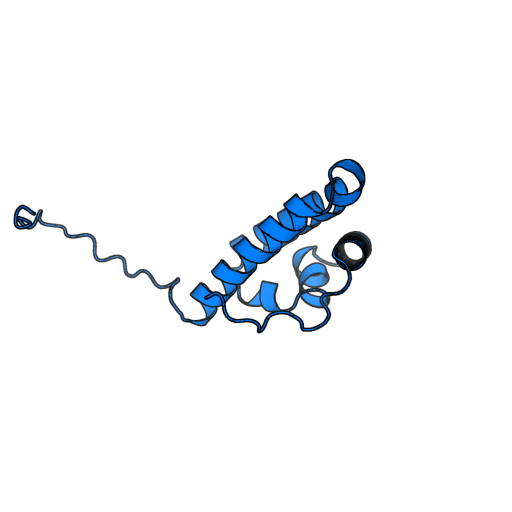 25.004 1.00 73.25 97 LEU A N 1
ATOM 717 C CA . LEU A 1 97 ? -12.381 15.469 26.245 1.00 73.25 97 LEU A CA 1
ATOM 718 C C . LEU A 1 97 ? -13.428 16.552 25.948 1.00 73.25 97 LEU A C 1
ATOM 720 O O . LEU A 1 97 ? -13.087 17.648 25.501 1.00 73.25 97 LEU A O 1
ATOM 724 N N . ASP A 1 98 ? -14.691 16.261 26.250 1.00 76.38 98 ASP A N 1
ATOM 725 C CA . ASP A 1 98 ? -15.801 17.215 26.138 1.00 76.38 98 ASP A CA 1
ATOM 726 C C . ASP A 1 98 ? -15.589 18.454 27.024 1.00 76.38 98 ASP A C 1
ATOM 728 O O . ASP A 1 98 ? -16.164 19.520 26.790 1.00 76.38 98 ASP A O 1
ATOM 732 N N . VAL A 1 99 ? -14.747 18.325 28.057 1.00 81.12 99 VAL A N 1
ATOM 733 C CA . VAL A 1 99 ? -14.452 19.382 29.024 1.00 81.12 99 VAL A CA 1
ATOM 734 C C . VAL A 1 99 ? -12.949 19.692 29.032 1.00 81.12 99 VAL A C 1
ATOM 736 O O . VAL A 1 99 ? -12.138 18.803 29.311 1.00 81.12 99 VAL A O 1
ATOM 739 N N . PRO A 1 100 ? -12.541 20.955 28.790 1.00 75.06 100 PRO A N 1
ATOM 740 C CA . PRO A 1 100 ? -11.140 21.350 28.860 1.00 75.06 100 PRO A CA 1
ATOM 741 C C . PRO A 1 100 ? -10.616 21.153 30.286 1.00 75.06 100 PRO A C 1
ATOM 743 O O . PRO A 1 100 ? -11.016 21.849 31.220 1.00 75.06 100 PRO A O 1
ATOM 746 N N . THR A 1 101 ? -9.714 20.188 30.449 1.00 79.31 101 THR A N 1
ATOM 747 C CA . THR A 1 101 ? -9.099 19.869 31.741 1.00 79.31 101 THR A CA 1
ATOM 748 C C . THR A 1 101 ? -7.826 20.709 31.916 1.00 79.31 101 THR A C 1
ATOM 750 O O . THR A 1 101 ? -6.979 20.699 31.019 1.00 79.31 101 THR A O 1
ATOM 753 N N . PRO A 1 102 ? -7.662 21.461 33.023 1.00 80.50 102 PRO A N 1
ATOM 754 C CA . PRO A 1 102 ? -6.455 22.247 33.266 1.00 80.50 102 PRO A CA 1
ATOM 755 C C . PRO A 1 102 ? -5.219 21.343 33.332 1.00 80.50 102 PRO A C 1
ATOM 757 O O . PRO A 1 102 ? -5.151 20.453 34.176 1.00 80.50 102 PRO A O 1
ATOM 760 N N . VAL A 1 103 ? -4.241 21.584 32.457 1.00 85.31 103 VAL A N 1
ATOM 761 C CA . VAL A 1 103 ? -2.938 20.905 32.491 1.00 85.31 103 VAL A CA 1
ATOM 762 C C . VAL A 1 103 ? -1.941 21.733 33.295 1.00 85.31 103 VAL A C 1
ATOM 764 O O . VAL A 1 103 ? -1.907 22.963 33.192 1.00 85.31 103 VAL A O 1
ATOM 767 N N . GLU A 1 104 ? -1.145 21.068 34.128 1.00 80.06 104 GLU A N 1
ATOM 768 C CA . GLU A 1 104 ? -0.135 21.732 34.948 1.00 80.06 104 GLU A CA 1
ATOM 769 C C . GLU A 1 104 ? 0.989 22.300 34.064 1.00 80.06 104 GLU A C 1
ATOM 771 O O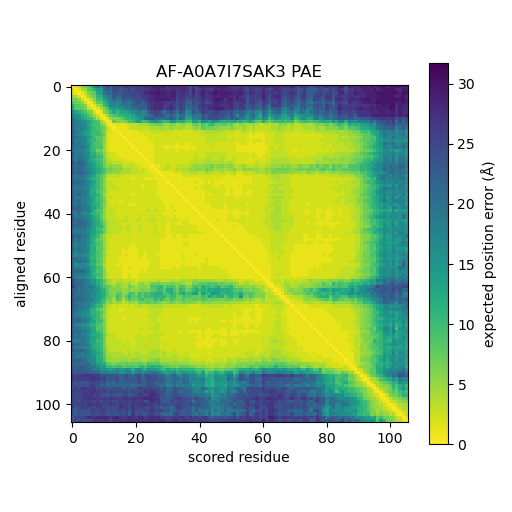 . GLU A 1 104 ? 1.319 21.744 33.013 1.00 80.06 104 GLU A O 1
ATOM 776 N N . ARG A 1 105 ? 1.525 23.467 34.438 1.00 71.88 105 ARG A N 1
ATOM 777 C CA . ARG A 1 105 ? 2.542 24.163 33.635 1.00 71.88 105 ARG A CA 1
ATOM 778 C C . ARG A 1 105 ? 3.894 23.442 33.772 1.00 71.88 105 ARG A C 1
ATOM 780 O O . ARG A 1 105 ? 4.203 23.028 34.887 1.00 71.88 105 ARG A O 1
ATOM 787 N N . PRO A 1 106 ? 4.672 23.311 32.680 1.00 71.25 106 PRO A N 1
ATOM 788 C CA . PRO A 1 106 ? 5.963 22.623 32.692 1.00 71.25 106 PRO A CA 1
ATOM 789 C C . PRO A 1 106 ? 7.011 23.329 33.558 1.00 71.25 106 PRO A C 1
ATOM 791 O O . PRO A 1 106 ? 6.943 24.577 33.677 1.00 71.25 106 PRO A O 1
#

Solvent-accessible surface area (backbone atoms only — not comparable to full-atom values): 6419 Å² total; per-residue (Å²): 137,80,83,94,77,76,83,67,84,66,64,57,65,67,58,49,26,51,51,48,54,56,38,66,71,53,88,79,54,60,46,61,37,41,27,73,79,40,60,63,46,71,52,36,55,80,67,51,26,50,53,49,39,51,52,48,42,54,23,26,65,43,26,79,81,72,43,56,62,60,34,52,54,51,52,54,53,53,50,51,51,21,49,39,40,71,71,53,70,70,69,70,82,72,78,69,75,92,60,93,71,90,75,83,81,132

Organism: NCBI:txid1069220

Mean predicted aligned error: 9.6 Å